Protein AF-D3AVB0-F1 (afdb_monomer_lite)

Radius of gyration: 21.09 Å; chains: 1; bounding box: 62×14×69 Å

Foldseek 3Di:
DVVVVVVVVVVVVLVVVLVVQLVVLVVLLVVLVVVCVVPVPVQSVLLSQLSVVLSVCSVVSHDPVVSVVSSVVSSVVCVVVCVVVCVVVVPPPPPPPDPDD

pLDDT: mean 83.16, std 14.26, range [51.5, 97.62]

Sequence (101 aa):
MKDMLGSFAYDWLRKGIDKMAAIYWLIGFVVLLGIEAATMALTTIWFAGGALAAFILALLGAGVEVQLAVFVIVSFALLFFTRPFALKYVNRNTVKTNSES

Structure (mmCIF, N/CA/C/O backbone):
data_AF-D3AVB0-F1
#
_entry.id   AF-D3AVB0-F1
#
loop_
_atom_site.group_PDB
_atom_site.id
_atom_site.type_symbol
_atom_site.label_atom_id
_atom_site.label_alt_id
_atom_site.label_comp_id
_atom_site.label_asym_id
_atom_site.label_entity_id
_atom_site.label_seq_id
_atom_site.pdbx_PDB_ins_code
_atom_site.Cartn_x
_atom_site.Cartn_y
_atom_site.Cartn_z
_atom_site.occupancy
_atom_site.B_iso_or_equiv
_atom_site.auth_seq_id
_atom_site.auth_comp_id
_atom_site.auth_asym_id
_atom_site.auth_atom_id
_atom_site.pdbx_PDB_model_num
ATOM 1 N N . MET A 1 1 ? 27.398 -0.685 -30.013 1.00 63.59 1 MET A N 1
ATOM 2 C CA . MET A 1 1 ? 28.137 -0.006 -28.918 1.00 63.59 1 MET A CA 1
ATOM 3 C C . MET A 1 1 ? 27.342 1.119 -28.235 1.00 63.59 1 MET A C 1
ATOM 5 O O . MET A 1 1 ? 27.312 1.129 -27.012 1.00 63.59 1 MET A O 1
ATOM 9 N N . LYS A 1 2 ? 26.705 2.063 -28.955 1.00 62.25 2 LYS A N 1
ATOM 10 C CA . LYS A 1 2 ? 25.875 3.138 -28.343 1.00 62.25 2 LYS A CA 1
ATOM 11 C C . LYS A 1 2 ? 24.584 2.621 -27.681 1.00 62.25 2 LYS A C 1
ATOM 13 O O . LYS A 1 2 ? 24.182 3.110 -26.634 1.00 62.25 2 LYS A O 1
ATOM 18 N N . ASP A 1 3 ? 23.984 1.606 -28.281 1.00 76.00 3 ASP A N 1
ATOM 19 C CA . ASP A 1 3 ? 22.874 0.787 -27.782 1.00 76.00 3 ASP A CA 1
ATOM 20 C C . ASP A 1 3 ? 23.222 0.021 -26.492 1.00 76.00 3 ASP A C 1
ATOM 22 O O . ASP A 1 3 ? 22.462 0.039 -25.526 1.00 76.00 3 ASP A O 1
ATOM 26 N N . MET A 1 4 ? 24.413 -0.580 -26.444 1.00 75.81 4 MET A N 1
ATOM 27 C CA . MET A 1 4 ? 24.897 -1.345 -25.288 1.00 75.81 4 MET A CA 1
ATOM 28 C C . MET A 1 4 ? 25.115 -0.460 -24.048 1.00 75.81 4 MET A C 1
ATOM 30 O O . MET A 1 4 ? 24.753 -0.839 -22.936 1.00 75.81 4 MET A O 1
ATOM 34 N N . LEU A 1 5 ? 25.660 0.744 -24.245 1.00 77.19 5 LEU A N 1
ATOM 35 C CA . LEU A 1 5 ? 25.851 1.734 -23.180 1.00 77.19 5 LEU A CA 1
ATOM 36 C C . LEU A 1 5 ? 24.515 2.275 -22.641 1.00 77.19 5 LEU A C 1
ATOM 38 O O . LEU A 1 5 ? 24.385 2.486 -21.437 1.00 77.19 5 LEU A O 1
ATOM 42 N N . GLY A 1 6 ? 23.518 2.454 -23.515 1.00 79.81 6 GLY A N 1
ATOM 43 C CA . GLY A 1 6 ? 22.183 2.927 -23.140 1.00 79.81 6 GLY A CA 1
ATOM 44 C C . GLY A 1 6 ? 21.394 1.915 -22.307 1.00 79.81 6 GLY A C 1
ATOM 45 O O . GLY A 1 6 ? 20.849 2.285 -21.269 1.00 79.81 6 GLY A O 1
ATOM 46 N N . SER A 1 7 ? 21.384 0.6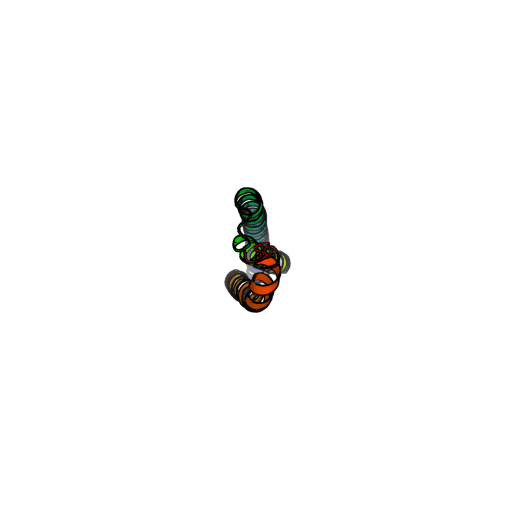39 -22.712 1.00 82.00 7 SER A N 1
ATOM 47 C CA . SER A 1 7 ? 20.711 -0.431 -21.954 1.00 82.00 7 SER A CA 1
ATOM 48 C C . SER A 1 7 ? 21.313 -0.595 -20.560 1.00 82.00 7 SER A C 1
ATOM 50 O O . SER A 1 7 ? 20.583 -0.636 -19.576 1.00 82.00 7 SER A O 1
ATOM 52 N N . PHE A 1 8 ? 22.646 -0.613 -20.456 1.00 84.81 8 PHE A N 1
ATOM 53 C CA . PHE A 1 8 ? 23.326 -0.735 -19.168 1.00 84.81 8 PHE A CA 1
ATOM 54 C C . PHE A 1 8 ? 23.007 0.440 -18.238 1.00 84.81 8 PHE A C 1
ATOM 56 O O . PHE A 1 8 ? 22.689 0.222 -17.072 1.00 84.81 8 PHE A O 1
ATOM 63 N N . ALA A 1 9 ? 23.059 1.676 -18.747 1.00 83.12 9 ALA A N 1
ATOM 64 C CA . ALA A 1 9 ? 22.728 2.865 -17.966 1.00 83.12 9 ALA A CA 1
ATOM 65 C C . ALA A 1 9 ? 21.263 2.857 -17.503 1.00 83.12 9 ALA A C 1
ATOM 67 O O . ALA A 1 9 ? 20.989 3.182 -16.348 1.00 83.12 9 ALA A O 1
ATOM 68 N N . TYR A 1 10 ? 20.335 2.449 -18.373 1.00 78.69 10 TYR A N 1
ATOM 69 C CA . TYR A 1 10 ? 18.918 2.328 -18.038 1.00 78.69 10 TYR A CA 1
ATOM 70 C C . TYR A 1 10 ? 18.682 1.275 -16.947 1.00 78.69 10 TYR A C 1
ATOM 72 O O . TYR A 1 10 ? 17.992 1.559 -15.971 1.00 78.69 10 TYR A O 1
ATOM 80 N N . ASP A 1 11 ? 19.316 0.106 -17.048 1.00 81.69 11 ASP A N 1
ATOM 81 C CA . ASP A 1 11 ? 19.213 -0.952 -16.038 1.00 81.69 11 ASP A CA 1
ATOM 82 C C . ASP A 1 11 ? 19.838 -0.544 -14.698 1.00 81.69 11 ASP A C 1
ATOM 84 O O . ASP A 1 11 ? 19.298 -0.867 -13.638 1.00 81.69 11 ASP A O 1
ATOM 88 N N . TRP A 1 12 ? 20.954 0.192 -14.723 1.00 78.56 12 TRP A N 1
ATOM 89 C CA . TRP A 1 12 ? 21.607 0.714 -13.519 1.00 78.56 12 TRP A CA 1
ATOM 90 C C . TRP A 1 12 ? 20.753 1.769 -12.813 1.00 78.56 12 TRP A C 1
ATOM 92 O O . TRP A 1 12 ? 20.570 1.707 -11.594 1.00 78.56 12 TRP A O 1
ATOM 102 N N . LEU A 1 13 ? 20.198 2.713 -13.579 1.00 81.06 13 LEU A N 1
ATOM 103 C CA . LEU A 1 13 ? 19.291 3.742 -13.070 1.00 81.06 13 LEU A CA 1
ATOM 104 C C . LEU A 1 13 ? 18.008 3.112 -12.524 1.00 81.06 13 LEU A C 1
ATOM 106 O O . LEU A 1 13 ? 17.603 3.423 -11.404 1.00 81.06 13 LEU A O 1
ATOM 110 N N . ARG A 1 14 ? 17.407 2.178 -13.269 1.00 79.38 14 ARG A N 1
ATOM 111 C CA . ARG A 1 14 ? 16.163 1.510 -12.881 1.00 79.38 14 ARG A CA 1
ATOM 112 C C . ARG A 1 14 ? 16.332 0.660 -11.624 1.00 79.38 14 ARG A C 1
ATOM 114 O O . ARG A 1 14 ? 15.610 0.883 -10.658 1.00 79.38 14 ARG A O 1
ATOM 121 N N . LYS A 1 15 ? 17.368 -0.188 -11.556 1.00 75.06 15 LYS A N 1
ATOM 122 C CA . LYS A 1 15 ? 17.689 -0.947 -10.330 1.00 75.06 15 LYS A CA 1
ATOM 123 C C . LYS A 1 15 ? 17.940 -0.048 -9.122 1.00 75.06 15 LYS A C 1
ATOM 125 O O . LYS A 1 15 ? 17.659 -0.460 -7.999 1.00 75.06 15 LYS A O 1
ATOM 130 N N . GLY A 1 16 ? 18.523 1.134 -9.323 1.00 76.00 16 GLY A N 1
ATOM 131 C CA . GLY A 1 16 ? 18.713 2.114 -8.256 1.00 76.00 16 GLY A CA 1
ATOM 132 C C . GLY A 1 16 ? 17.381 2.642 -7.722 1.00 76.00 16 GLY A C 1
ATOM 133 O O . GLY A 1 16 ? 17.163 2.636 -6.512 1.00 76.00 16 GLY A O 1
ATOM 134 N N . ILE A 1 17 ? 16.480 3.035 -8.623 1.00 77.12 17 ILE A N 1
ATOM 135 C CA . ILE A 1 17 ? 15.149 3.571 -8.299 1.00 77.12 17 ILE A CA 1
ATOM 136 C C . ILE A 1 17 ? 14.283 2.523 -7.582 1.00 77.12 17 ILE A C 1
ATOM 138 O O . ILE A 1 17 ? 13.680 2.835 -6.553 1.00 77.12 17 ILE A O 1
ATOM 142 N N . ASP A 1 18 ? 14.281 1.276 -8.058 1.00 81.81 18 ASP A N 1
ATOM 143 C CA . ASP A 1 18 ? 13.464 0.192 -7.491 1.00 81.81 18 ASP A CA 1
ATOM 144 C C . ASP A 1 18 ? 13.835 -0.100 -6.024 1.00 81.81 18 ASP A C 1
ATOM 146 O O . ASP A 1 18 ? 12.968 -0.281 -5.163 1.00 81.81 18 ASP A O 1
ATOM 150 N N . LYS A 1 19 ? 15.137 -0.065 -5.701 1.00 83.00 19 LYS A N 1
ATOM 151 C CA . LYS A 1 19 ? 15.631 -0.248 -4.325 1.00 83.00 19 LYS A CA 1
ATOM 152 C C . LYS A 1 19 ? 15.163 0.862 -3.387 1.00 83.00 19 LYS A C 1
ATOM 154 O O . LYS A 1 19 ? 14.793 0.577 -2.250 1.00 83.00 19 LYS A O 1
ATOM 159 N N . MET A 1 20 ? 15.168 2.111 -3.849 1.00 88.50 20 MET A N 1
ATOM 160 C CA . MET A 1 20 ? 14.708 3.243 -3.038 1.00 88.50 20 MET A CA 1
ATOM 161 C C . MET A 1 20 ? 13.198 3.170 -2.801 1.00 88.50 20 MET A C 1
ATOM 163 O O . MET A 1 20 ? 12.751 3.382 -1.676 1.00 88.50 20 MET A O 1
ATOM 167 N N . ALA A 1 21 ? 12.420 2.773 -3.815 1.00 89.44 21 ALA A N 1
ATOM 168 C CA . ALA A 1 21 ? 10.983 2.541 -3.674 1.00 89.44 21 ALA A CA 1
ATOM 169 C C . ALA A 1 21 ? 10.671 1.477 -2.606 1.00 89.44 21 ALA A C 1
ATOM 171 O O . ALA A 1 21 ? 9.821 1.701 -1.744 1.00 89.44 21 ALA A O 1
ATOM 172 N N . ALA A 1 22 ? 11.401 0.357 -2.600 1.00 92.38 22 ALA A N 1
ATOM 173 C CA . ALA A 1 22 ? 11.250 -0.675 -1.574 1.00 92.38 22 ALA A CA 1
ATOM 174 C C . ALA A 1 22 ? 11.558 -0.138 -0.161 1.00 92.38 22 ALA A C 1
ATOM 176 O O . ALA A 1 22 ? 10.806 -0.392 0.779 1.00 92.38 22 ALA A O 1
ATOM 177 N N . ILE A 1 23 ? 12.618 0.660 -0.001 1.00 94.69 23 ILE A N 1
ATOM 178 C CA . ILE A 1 23 ? 12.948 1.282 1.291 1.00 94.69 23 ILE A CA 1
ATOM 179 C C . ILE A 1 23 ? 11.814 2.202 1.763 1.00 94.69 23 ILE A C 1
ATOM 181 O O . ILE A 1 23 ? 11.434 2.139 2.932 1.00 94.69 23 ILE A O 1
ATOM 185 N N . TYR A 1 24 ? 11.224 3.009 0.876 1.00 95.12 24 TYR A N 1
ATOM 186 C CA . TYR A 1 24 ? 10.100 3.875 1.243 1.00 95.12 24 TY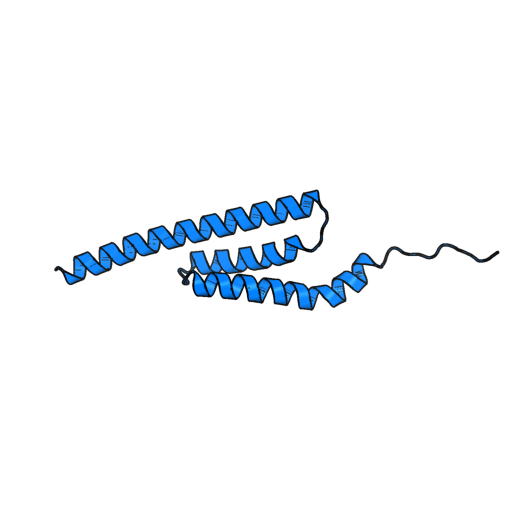R A CA 1
ATOM 187 C C . TYR A 1 24 ? 8.865 3.089 1.689 1.00 95.12 24 TYR A C 1
ATOM 189 O O . TYR A 1 24 ? 8.260 3.443 2.703 1.00 95.12 24 TYR A O 1
ATOM 197 N N . TRP A 1 25 ? 8.521 1.997 1.000 1.00 96.38 25 TRP A N 1
ATOM 198 C CA . TRP A 1 25 ? 7.420 1.128 1.426 1.00 96.38 25 TRP A CA 1
ATOM 199 C C . TRP A 1 25 ? 7.678 0.474 2.781 1.00 96.38 25 TRP A C 1
ATOM 201 O O . TRP A 1 25 ? 6.768 0.398 3.605 1.00 96.38 25 TRP A O 1
ATOM 211 N N . LEU A 1 26 ? 8.917 0.056 3.044 1.00 95.88 26 LEU A N 1
ATOM 212 C CA . LEU A 1 26 ? 9.296 -0.532 4.325 1.00 95.88 26 LEU A CA 1
ATOM 213 C C . LEU A 1 26 ? 9.234 0.492 5.470 1.00 95.88 26 LEU A C 1
ATOM 215 O O . LEU A 1 26 ? 8.719 0.178 6.542 1.00 95.88 26 LEU A O 1
ATOM 219 N N . ILE A 1 27 ? 9.702 1.723 5.241 1.00 96.81 27 ILE A N 1
ATOM 220 C CA . ILE A 1 27 ? 9.567 2.824 6.208 1.00 96.81 27 ILE A CA 1
ATOM 221 C C . ILE A 1 27 ? 8.085 3.086 6.491 1.00 96.81 27 ILE A C 1
ATOM 223 O O . ILE A 1 27 ? 7.683 3.121 7.653 1.00 96.81 27 ILE A O 1
ATOM 227 N N . GLY A 1 28 ? 7.262 3.213 5.444 1.00 95.38 28 GLY A N 1
ATOM 228 C CA . GLY A 1 28 ? 5.817 3.399 5.581 1.00 95.38 28 GLY A CA 1
ATOM 229 C C . GLY A 1 28 ? 5.158 2.274 6.381 1.00 95.38 28 GLY A C 1
ATOM 230 O O . GLY A 1 28 ? 4.380 2.545 7.292 1.00 95.38 28 GLY A O 1
ATOM 231 N N . PHE A 1 29 ? 5.523 1.020 6.110 1.00 96.69 29 PHE A N 1
ATOM 232 C CA . PHE A 1 29 ? 5.040 -0.148 6.845 1.00 96.69 29 PHE A CA 1
ATOM 233 C C . PHE A 1 29 ? 5.356 -0.070 8.346 1.00 96.69 29 PHE A C 1
ATOM 235 O O . PHE A 1 29 ? 4.454 -0.219 9.171 1.00 96.69 29 PHE A O 1
ATOM 242 N N . VAL A 1 30 ? 6.611 0.213 8.708 1.00 96.75 30 VAL A N 1
ATOM 243 C CA . VAL A 1 30 ? 7.032 0.320 10.116 1.00 96.75 30 VAL A CA 1
ATOM 244 C C . VAL A 1 30 ? 6.329 1.483 10.818 1.00 96.75 30 VAL A C 1
ATOM 246 O O . VAL A 1 30 ? 5.861 1.318 11.944 1.00 96.75 30 VAL A O 1
ATOM 249 N N . VAL A 1 31 ? 6.203 2.639 10.159 1.00 96.31 31 VAL A N 1
ATOM 250 C CA . VAL A 1 31 ? 5.490 3.803 10.712 1.00 96.31 31 VAL A CA 1
ATOM 251 C C . VAL A 1 31 ? 4.017 3.478 10.956 1.00 96.31 31 VAL A C 1
ATOM 253 O O . VAL A 1 31 ? 3.505 3.776 12.033 1.00 96.31 31 VAL A O 1
ATOM 256 N N . LEU A 1 32 ? 3.344 2.827 10.003 1.00 95.12 32 LEU A N 1
ATOM 257 C CA . LEU A 1 32 ? 1.940 2.433 10.146 1.00 95.12 32 LEU A CA 1
ATOM 258 C C . LEU A 1 32 ? 1.736 1.455 11.307 1.00 95.12 32 LEU A C 1
ATOM 260 O O . LEU A 1 32 ? 0.796 1.627 12.078 1.00 95.12 32 LEU A O 1
ATOM 264 N N . LEU A 1 33 ? 2.636 0.484 11.486 1.00 93.12 33 LEU A N 1
ATOM 265 C CA . LEU A 1 33 ? 2.600 -0.414 12.644 1.00 93.12 33 LEU A CA 1
ATOM 266 C C . LEU A 1 33 ? 2.876 0.312 13.966 1.00 93.12 33 LEU A C 1
ATOM 268 O O . LEU A 1 33 ? 2.246 0.001 14.974 1.00 93.12 33 LEU A O 1
ATOM 272 N N . GLY A 1 34 ? 3.795 1.280 13.975 1.00 93.50 34 GLY A N 1
ATOM 273 C CA . GLY A 1 34 ? 4.077 2.094 15.157 1.00 93.50 34 GLY A CA 1
ATOM 274 C C . GLY A 1 34 ? 2.876 2.940 15.582 1.00 93.50 34 GLY A C 1
ATOM 275 O O . GLY A 1 34 ? 2.535 2.973 16.764 1.00 93.50 34 GLY A O 1
ATOM 276 N N . ILE A 1 35 ? 2.199 3.574 14.619 1.00 92.56 35 ILE A N 1
ATOM 277 C CA . ILE A 1 35 ? 0.964 4.335 14.862 1.00 92.56 35 ILE A CA 1
ATOM 278 C C . ILE A 1 35 ? -0.132 3.407 15.383 1.00 92.56 35 ILE A C 1
ATOM 280 O O . ILE A 1 35 ? -0.766 3.722 16.390 1.00 92.56 35 ILE A O 1
ATOM 284 N N . GLU A 1 36 ? -0.327 2.255 14.745 1.00 91.25 36 GLU A N 1
ATOM 285 C CA . GLU A 1 36 ? -1.302 1.250 15.169 1.00 91.25 36 GLU A CA 1
ATOM 286 C C . GLU A 1 36 ? -1.062 0.817 16.619 1.00 91.25 36 GLU A C 1
ATOM 288 O O . GLU A 1 36 ? -1.985 0.829 17.428 1.00 91.25 36 GLU A O 1
ATOM 293 N N . ALA A 1 37 ? 0.185 0.497 16.974 1.00 89.50 37 ALA A N 1
ATOM 294 C CA . ALA A 1 37 ? 0.549 0.083 18.325 1.00 89.50 37 ALA A CA 1
ATOM 295 C C . ALA A 1 37 ? 0.325 1.198 19.361 1.00 89.50 37 ALA A C 1
ATOM 297 O O . ALA A 1 37 ? -0.089 0.915 20.484 1.00 89.50 37 ALA A O 1
ATOM 298 N N . ALA A 1 38 ? 0.564 2.459 18.988 1.00 91.38 38 ALA A N 1
ATOM 299 C CA . ALA A 1 38 ? 0.359 3.608 19.868 1.00 91.38 38 ALA A CA 1
ATOM 300 C C . ALA A 1 38 ? -1.124 3.969 20.063 1.00 91.38 38 ALA A C 1
ATOM 302 O O . ALA A 1 38 ? -1.500 4.492 21.110 1.00 91.38 38 ALA A O 1
ATOM 303 N N . THR A 1 39 ? -1.960 3.717 19.057 1.00 86.62 39 THR A N 1
ATOM 304 C CA . THR A 1 39 ? -3.367 4.152 19.030 1.00 86.62 39 THR A CA 1
ATOM 305 C C . THR A 1 39 ? -4.365 3.012 19.247 1.00 86.62 39 THR A C 1
ATOM 307 O O . THR A 1 39 ? -5.544 3.281 19.466 1.00 86.62 39 THR A O 1
ATOM 310 N N . MET A 1 40 ? -3.905 1.753 19.199 1.00 81.56 40 MET A N 1
ATOM 311 C CA . MET A 1 40 ? -4.731 0.534 19.172 1.00 81.56 40 MET A CA 1
ATOM 312 C C . MET A 1 40 ? -5.859 0.628 18.128 1.00 81.56 40 MET A C 1
ATOM 314 O O . MET A 1 40 ? -6.994 0.215 18.374 1.00 81.56 40 MET A O 1
ATOM 318 N N . ALA A 1 41 ? -5.565 1.252 16.984 1.00 74.31 41 ALA A N 1
ATOM 319 C CA . ALA A 1 41 ? -6.581 1.851 16.130 1.00 74.31 41 ALA A CA 1
ATOM 320 C C . ALA A 1 41 ? -7.229 0.969 15.058 1.00 74.31 41 ALA A C 1
ATOM 322 O O . ALA A 1 41 ? -7.992 1.530 14.303 1.00 74.31 41 ALA A O 1
ATOM 323 N N . LEU A 1 42 ? -7.000 -0.326 14.898 1.00 80.75 42 LEU A N 1
ATOM 324 C CA . LEU A 1 42 ? -7.500 -1.232 13.835 1.00 80.75 42 LEU A CA 1
ATOM 325 C C . LEU A 1 42 ? -7.467 -0.750 12.359 1.00 80.75 42 LEU A C 1
ATOM 327 O O . LEU A 1 42 ? -7.784 -1.524 11.464 1.00 80.75 42 LEU A O 1
ATOM 331 N N . THR A 1 43 ? -7.120 0.498 12.064 1.00 84.31 43 THR A N 1
ATOM 332 C CA . THR A 1 43 ? -7.305 1.153 10.764 1.00 84.31 43 THR A CA 1
ATOM 333 C C . THR A 1 43 ? -5.987 1.244 10.015 1.00 84.31 43 THR A C 1
ATOM 335 O O . THR A 1 43 ? -5.926 0.972 8.815 1.00 84.31 43 THR A O 1
ATOM 338 N N . THR A 1 44 ? -4.906 1.563 10.727 1.00 90.38 44 THR A N 1
ATOM 339 C CA . THR A 1 44 ? -3.561 1.670 10.159 1.00 90.38 44 THR A CA 1
ATOM 340 C C . THR A 1 44 ? -2.952 0.311 9.829 1.00 90.38 44 THR A C 1
ATOM 342 O O . THR A 1 44 ? -2.157 0.216 8.892 1.00 90.38 44 THR A O 1
ATOM 345 N N . ILE A 1 45 ? -3.412 -0.764 10.476 1.00 89.88 45 ILE A N 1
ATOM 346 C CA . ILE A 1 45 ? -3.020 -2.139 10.136 1.00 89.88 45 ILE A CA 1
ATOM 347 C C . ILE A 1 45 ? -3.424 -2.555 8.710 1.00 89.88 45 ILE A C 1
ATOM 349 O O . ILE A 1 45 ? -2.702 -3.309 8.055 1.00 89.88 45 ILE A O 1
ATOM 353 N N . TRP A 1 46 ? -4.544 -2.045 8.183 1.00 92.56 46 TRP A N 1
ATOM 354 C CA . TRP A 1 46 ? -4.991 -2.362 6.820 1.00 92.56 46 TRP A CA 1
ATOM 355 C C . TRP A 1 46 ? -4.091 -1.716 5.771 1.00 92.56 46 TRP A C 1
ATOM 357 O O . TRP A 1 46 ? -3.714 -2.360 4.792 1.00 92.56 46 TRP A O 1
ATOM 367 N N . PHE A 1 47 ? -3.674 -0.476 6.027 1.00 94.75 47 PHE A N 1
ATOM 368 C CA . PHE A 1 47 ? -2.681 0.209 5.209 1.00 94.75 47 PHE A CA 1
ATOM 369 C C . PHE A 1 47 ? -1.294 -0.426 5.347 1.00 94.75 47 PHE A C 1
ATOM 371 O O . PHE A 1 47 ? -0.569 -0.504 4.360 1.00 94.75 47 PHE A O 1
ATOM 378 N N . ALA A 1 48 ? -0.929 -0.942 6.527 1.00 95.25 48 ALA A N 1
ATOM 379 C CA . ALA A 1 48 ? 0.322 -1.679 6.702 1.00 95.25 48 ALA A CA 1
ATOM 380 C C . ALA A 1 48 ? 0.344 -2.944 5.822 1.00 95.25 48 ALA A C 1
ATOM 382 O O . ALA A 1 48 ? 1.323 -3.195 5.121 1.00 95.25 48 ALA A O 1
ATOM 383 N N . GLY A 1 49 ? -0.760 -3.696 5.765 1.00 94.75 49 GLY A N 1
ATOM 384 C CA . GLY A 1 49 ? -0.890 -4.836 4.850 1.00 94.75 49 GLY A CA 1
ATOM 385 C C . GLY A 1 49 ? -0.721 -4.446 3.375 1.00 94.75 49 GLY A C 1
ATOM 386 O O . GLY A 1 49 ? 0.019 -5.104 2.641 1.00 94.75 49 GLY A O 1
ATOM 387 N N . GLY A 1 50 ? -1.337 -3.338 2.949 1.00 96.44 50 GLY A N 1
ATOM 388 C CA . GLY A 1 50 ? -1.142 -2.790 1.603 1.00 96.44 50 GLY A CA 1
ATOM 389 C C . GLY A 1 50 ? 0.303 -2.368 1.325 1.00 96.44 50 GLY A C 1
ATOM 390 O O . GLY A 1 50 ? 0.836 -2.667 0.255 1.00 96.44 50 GLY A O 1
ATOM 391 N N . ALA A 1 51 ? 0.959 -1.707 2.284 1.00 96.94 51 ALA A N 1
ATOM 392 C CA . ALA A 1 51 ? 2.346 -1.252 2.157 1.00 96.94 51 ALA A CA 1
ATOM 393 C C . ALA A 1 51 ? 3.313 -2.433 2.021 1.00 96.94 51 ALA A C 1
ATOM 395 O O . ALA A 1 51 ? 4.244 -2.381 1.220 1.00 96.94 51 ALA A O 1
ATOM 396 N N . LEU A 1 52 ? 3.053 -3.527 2.741 1.00 97.25 52 LEU A N 1
ATOM 397 C CA . LEU A 1 52 ? 3.832 -4.756 2.635 1.00 97.25 52 LEU A CA 1
ATOM 398 C C . LEU A 1 52 ? 3.678 -5.425 1.259 1.00 97.25 52 LEU A C 1
ATOM 400 O O . LEU A 1 52 ? 4.660 -5.897 0.689 1.00 97.25 52 LEU A O 1
ATOM 404 N N . ALA A 1 53 ? 2.472 -5.436 0.686 1.00 97.19 53 ALA A N 1
ATOM 405 C CA . ALA A 1 53 ? 2.258 -5.959 -0.664 1.00 97.19 53 ALA A CA 1
ATOM 406 C C . ALA A 1 53 ? 2.990 -5.117 -1.728 1.00 97.19 53 ALA A C 1
ATOM 408 O O . ALA A 1 53 ? 3.660 -5.663 -2.608 1.00 97.19 53 ALA A O 1
ATOM 409 N N . ALA A 1 54 ? 2.916 -3.788 -1.619 1.00 96.38 54 ALA A N 1
ATOM 410 C CA . ALA A 1 54 ? 3.626 -2.875 -2.510 1.00 96.38 54 ALA A CA 1
ATOM 411 C C . ALA A 1 54 ? 5.155 -2.969 -2.358 1.00 96.38 54 ALA A C 1
ATOM 413 O O . ALA A 1 54 ? 5.871 -2.932 -3.360 1.00 96.38 54 ALA A O 1
ATOM 414 N N . PHE A 1 55 ? 5.654 -3.193 -1.137 1.00 96.19 55 PHE A N 1
ATOM 415 C CA . PHE A 1 55 ? 7.062 -3.490 -0.867 1.00 96.19 55 PHE A CA 1
ATOM 416 C C . PHE A 1 55 ? 7.544 -4.726 -1.632 1.00 96.19 55 PHE A C 1
ATOM 418 O O . PHE A 1 55 ? 8.563 -4.665 -2.318 1.00 96.19 55 PHE A O 1
ATOM 425 N N . ILE A 1 56 ? 6.796 -5.833 -1.573 1.00 95.56 56 ILE A N 1
ATOM 426 C CA . ILE A 1 56 ? 7.144 -7.064 -2.297 1.00 95.56 56 ILE A CA 1
ATOM 427 C C . ILE A 1 56 ? 7.192 -6.802 -3.808 1.00 95.56 56 ILE A C 1
ATOM 429 O O . ILE A 1 56 ? 8.121 -7.240 -4.480 1.00 95.56 56 ILE A O 1
ATOM 433 N N . LEU A 1 57 ? 6.244 -6.036 -4.349 1.00 95.00 57 LEU A N 1
ATOM 434 C CA . LEU A 1 57 ? 6.249 -5.668 -5.767 1.00 95.00 57 LEU A CA 1
ATOM 435 C C . LEU A 1 57 ? 7.427 -4.773 -6.154 1.00 95.00 57 LEU A C 1
ATOM 437 O O . LEU A 1 57 ? 7.981 -4.942 -7.241 1.00 95.00 57 LEU A O 1
ATOM 441 N N . ALA A 1 58 ? 7.844 -3.865 -5.272 1.00 92.81 58 ALA A N 1
ATOM 442 C CA . ALA A 1 58 ? 9.049 -3.071 -5.476 1.00 92.81 58 ALA A CA 1
ATOM 443 C C . ALA A 1 58 ? 10.306 -3.957 -5.528 1.00 92.81 58 ALA A C 1
ATOM 445 O O . ALA A 1 58 ? 11.157 -3.754 -6.392 1.00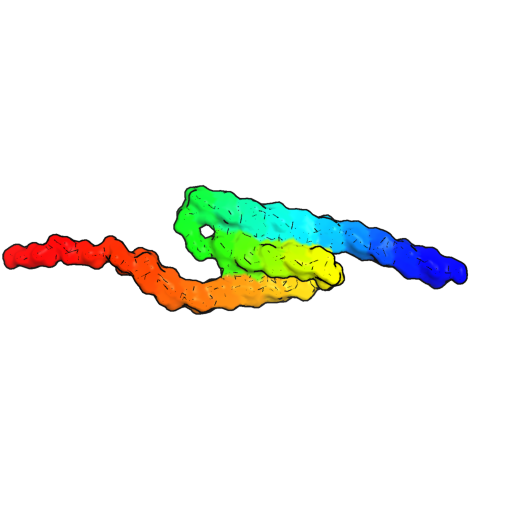 92.81 58 ALA A O 1
ATOM 446 N N . LEU A 1 59 ? 10.394 -4.997 -4.686 1.00 90.56 59 LEU A N 1
ATOM 447 C CA . LEU A 1 59 ? 11.484 -5.984 -4.751 1.00 90.56 59 LEU A CA 1
ATOM 448 C C . LEU A 1 59 ? 11.482 -6.791 -6.058 1.00 90.56 59 LEU A C 1
ATOM 450 O O . LEU A 1 59 ? 12.543 -7.190 -6.534 1.00 90.56 59 LEU A O 1
ATOM 454 N N . LEU A 1 60 ? 10.304 -7.012 -6.644 1.00 91.50 60 LEU A N 1
ATOM 455 C CA . LEU A 1 60 ? 10.140 -7.677 -7.939 1.00 91.50 60 LEU A CA 1
ATOM 456 C C . LEU A 1 60 ? 10.376 -6.740 -9.140 1.00 91.50 60 LEU A C 1
ATOM 458 O O . LEU A 1 60 ? 10.291 -7.190 -10.281 1.00 91.50 60 LEU A O 1
ATOM 462 N N . GLY A 1 61 ? 10.674 -5.454 -8.914 1.00 88.38 61 GLY A N 1
ATOM 463 C CA . GLY A 1 61 ? 10.914 -4.472 -9.979 1.00 88.38 61 GLY A CA 1
ATOM 464 C C . GLY A 1 61 ? 9.644 -4.001 -10.700 1.00 88.38 61 GLY A C 1
ATOM 465 O O . GLY A 1 61 ? 9.711 -3.515 -11.834 1.00 88.38 61 GLY A O 1
ATOM 466 N N . ALA A 1 62 ? 8.470 -4.155 -10.078 1.00 89.44 62 ALA A N 1
ATOM 467 C CA . ALA A 1 62 ? 7.223 -3.625 -10.623 1.00 89.44 62 ALA A CA 1
ATOM 468 C C . ALA A 1 62 ? 7.256 -2.089 -10.655 1.00 89.44 62 ALA A C 1
ATOM 470 O O . ALA A 1 62 ? 7.827 -1.453 -9.772 1.00 89.44 62 ALA A O 1
ATOM 471 N N . GLY A 1 63 ? 6.606 -1.476 -11.647 1.00 90.31 63 GLY A N 1
ATOM 472 C CA . GLY A 1 63 ? 6.526 -0.016 -11.740 1.00 90.31 63 GLY A CA 1
ATOM 473 C C . GLY A 1 63 ? 5.778 0.614 -10.560 1.00 90.31 63 GLY A C 1
ATOM 474 O O . GLY A 1 63 ? 4.881 -0.003 -9.986 1.00 90.31 63 GLY A O 1
ATOM 475 N N . VAL A 1 64 ? 6.109 1.867 -10.233 1.00 90.12 64 VAL A N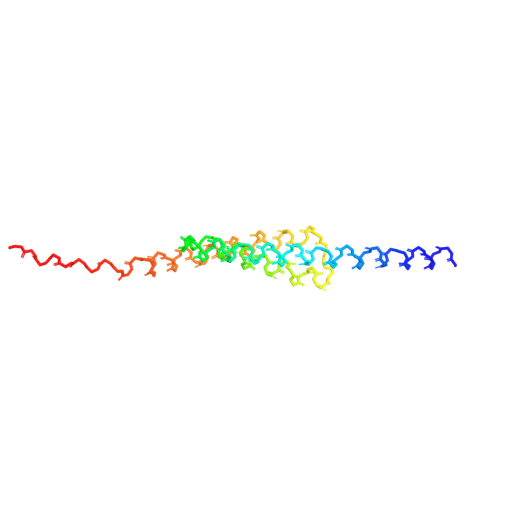 1
ATOM 476 C CA . VAL A 1 64 ? 5.491 2.620 -9.121 1.00 90.12 64 VAL A CA 1
ATOM 477 C C . VAL A 1 64 ? 3.966 2.690 -9.257 1.00 90.12 64 VAL A C 1
ATOM 479 O O . VAL A 1 64 ? 3.257 2.559 -8.266 1.00 90.12 64 VAL A O 1
ATOM 482 N N . GLU A 1 65 ? 3.448 2.803 -10.482 1.00 93.12 65 GLU A N 1
ATOM 483 C CA . GLU A 1 65 ? 2.005 2.783 -10.760 1.00 93.12 65 GLU A CA 1
ATOM 484 C C . GLU A 1 65 ? 1.339 1.485 -10.279 1.00 93.12 65 GLU A C 1
ATOM 486 O O . GLU A 1 65 ? 0.298 1.518 -9.623 1.00 93.12 65 GLU A O 1
ATOM 491 N N . VAL A 1 66 ? 1.974 0.337 -10.540 1.00 94.81 66 VAL A N 1
ATOM 492 C CA . VAL A 1 66 ? 1.487 -0.984 -10.115 1.00 94.81 66 VAL A CA 1
ATOM 493 C C . VAL A 1 66 ? 1.589 -1.128 -8.599 1.00 94.81 66 VAL A C 1
ATOM 495 O O . VAL A 1 66 ? 0.656 -1.621 -7.968 1.00 94.81 66 VAL A O 1
ATOM 498 N N . GLN A 1 67 ? 2.690 -0.664 -8.002 1.00 94.75 67 GLN A N 1
ATOM 499 C CA . GLN A 1 67 ? 2.873 -0.676 -6.548 1.00 94.75 67 GLN A CA 1
ATOM 500 C C . GLN A 1 67 ? 1.763 0.121 -5.842 1.00 94.75 67 GLN A C 1
ATOM 502 O O . GLN A 1 67 ? 1.150 -0.384 -4.901 1.00 94.75 67 GLN A O 1
ATOM 507 N N . LEU A 1 68 ? 1.458 1.331 -6.325 1.00 96.25 68 LEU A N 1
ATOM 508 C CA . LEU A 1 68 ? 0.398 2.187 -5.784 1.00 96.25 68 LEU A CA 1
ATOM 509 C C . LEU A 1 68 ? -0.993 1.575 -5.977 1.00 96.25 68 LEU A C 1
ATOM 511 O O . LEU A 1 68 ? -1.790 1.559 -5.039 1.00 96.25 68 LEU A O 1
ATOM 515 N N . ALA A 1 69 ? -1.281 1.034 -7.163 1.00 97.56 69 ALA A N 1
ATOM 516 C CA . ALA A 1 69 ? -2.552 0.365 -7.421 1.00 97.56 69 ALA A CA 1
ATOM 517 C C . ALA A 1 69 ? -2.763 -0.815 -6.460 1.00 97.56 69 ALA A C 1
ATOM 519 O O . ALA A 1 69 ? -3.827 -0.940 -5.853 1.00 97.56 69 ALA A O 1
ATOM 520 N N . VAL A 1 70 ? -1.737 -1.645 -6.261 1.00 97.50 70 VAL A N 1
ATOM 521 C CA . VAL A 1 70 ? -1.817 -2.797 -5.355 1.00 97.50 70 VAL A CA 1
ATOM 522 C C . VAL A 1 70 ? -1.914 -2.365 -3.897 1.00 97.50 70 VAL A C 1
ATOM 524 O O . VAL A 1 70 ? -2.729 -2.933 -3.173 1.00 97.50 70 VAL A O 1
ATOM 527 N N . PHE A 1 71 ? -1.177 -1.338 -3.470 1.00 97.62 71 PHE A N 1
ATOM 528 C CA . PHE A 1 71 ? -1.328 -0.755 -2.134 1.00 97.62 71 PHE A CA 1
ATOM 529 C C . PHE A 1 71 ? -2.790 -0.392 -1.845 1.00 97.62 71 PHE A C 1
ATOM 531 O O . PHE A 1 71 ? -3.345 -0.797 -0.820 1.00 97.62 71 PHE A O 1
ATOM 538 N N . VAL A 1 72 ? -3.425 0.332 -2.771 1.00 96.62 72 VAL A N 1
ATOM 539 C CA . VAL A 1 72 ? -4.819 0.771 -2.652 1.00 96.62 72 VAL A CA 1
ATOM 540 C C . VAL A 1 72 ? -5.764 -0.431 -2.632 1.00 96.62 72 VAL A C 1
ATOM 542 O O . VAL A 1 72 ? -6.561 -0.567 -1.703 1.00 96.62 72 VAL A O 1
ATOM 545 N N . ILE A 1 73 ? -5.649 -1.334 -3.611 1.00 96.88 73 ILE A N 1
ATOM 546 C CA . ILE A 1 73 ? -6.523 -2.508 -3.741 1.00 96.88 73 ILE A CA 1
ATOM 547 C C . ILE A 1 73 ? -6.432 -3.399 -2.500 1.00 96.88 73 ILE A C 1
ATOM 549 O O . ILE A 1 73 ? -7.463 -3.778 -1.948 1.00 96.88 73 ILE A O 1
ATOM 553 N N . VAL A 1 74 ? -5.222 -3.712 -2.032 1.00 96.31 74 VAL A N 1
ATOM 554 C CA . VAL A 1 74 ? -5.012 -4.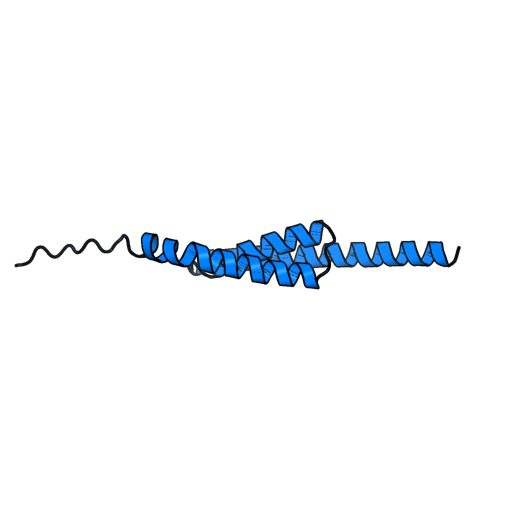580 -0.865 1.00 96.31 74 VAL A CA 1
ATOM 555 C C . VAL A 1 74 ? -5.526 -3.915 0.408 1.00 96.31 74 VAL A C 1
ATOM 557 O O . VAL A 1 74 ? -6.204 -4.575 1.193 1.00 96.31 74 VAL A O 1
ATOM 560 N N . SER A 1 75 ? -5.285 -2.614 0.592 1.00 95.19 75 SER A N 1
ATOM 561 C CA . SER A 1 75 ? -5.792 -1.881 1.760 1.00 95.19 75 SER A CA 1
ATOM 562 C C . SER A 1 75 ? -7.322 -1.892 1.808 1.00 95.19 75 SER A C 1
ATOM 564 O O . SER A 1 75 ? -7.905 -2.217 2.843 1.00 95.19 75 SER A O 1
ATOM 566 N N . PHE A 1 76 ? -7.988 -1.603 0.682 1.00 93.62 76 PHE A N 1
ATOM 567 C CA . PHE A 1 76 ? -9.452 -1.624 0.600 1.00 93.62 76 PHE A CA 1
ATOM 568 C C . PHE A 1 76 ? -10.039 -3.032 0.700 1.00 93.62 76 PHE A C 1
ATOM 570 O O . PHE A 1 76 ? -11.083 -3.212 1.326 1.00 93.62 76 PHE A O 1
ATOM 577 N N . ALA A 1 77 ? -9.371 -4.037 0.134 1.00 93.31 77 ALA A N 1
ATOM 578 C CA . ALA A 1 77 ? -9.774 -5.428 0.292 1.00 93.31 77 ALA A CA 1
ATOM 579 C C . ALA A 1 77 ? -9.717 -5.837 1.770 1.00 93.31 77 ALA A C 1
ATOM 581 O O . ALA A 1 77 ? -10.709 -6.333 2.305 1.00 93.31 77 ALA A O 1
ATOM 582 N N . LEU A 1 78 ? -8.602 -5.559 2.456 1.00 90.44 78 LEU A N 1
ATOM 583 C CA . LEU A 1 78 ? -8.457 -5.822 3.888 1.00 90.44 78 LEU A CA 1
ATOM 584 C C . LEU A 1 78 ? -9.542 -5.107 4.692 1.00 90.44 78 LEU A C 1
ATOM 586 O O . LEU A 1 78 ? -10.201 -5.753 5.500 1.00 90.44 78 LEU A O 1
ATOM 590 N N . LEU A 1 79 ? -9.798 -3.827 4.420 1.00 88.31 79 LEU A N 1
ATOM 591 C CA . LEU A 1 79 ? -10.901 -3.046 4.995 1.00 88.31 79 LEU A CA 1
ATOM 592 C C . LEU A 1 79 ? -12.269 -3.721 4.811 1.00 88.31 79 LEU A C 1
ATOM 594 O O . LEU A 1 79 ? -13.028 -3.882 5.768 1.00 88.31 79 LEU A O 1
ATOM 598 N N . PHE A 1 80 ? -12.598 -4.129 3.586 1.00 86.75 80 PHE A N 1
ATOM 599 C CA . PHE A 1 80 ? -13.900 -4.710 3.264 1.00 86.75 80 PHE A CA 1
ATOM 600 C C . PHE A 1 80 ? -14.106 -6.065 3.949 1.00 86.75 80 PHE A C 1
ATOM 602 O O . PHE A 1 80 ? -15.168 -6.313 4.523 1.00 86.75 80 PHE A O 1
ATOM 609 N N . PHE A 1 81 ? -13.078 -6.919 3.949 1.00 83.19 81 PHE A N 1
ATOM 610 C CA . PHE A 1 81 ? -13.134 -8.237 4.586 1.00 83.19 81 PHE A CA 1
ATOM 611 C C . PHE A 1 81 ? -13.076 -8.172 6.111 1.00 83.19 81 PHE A C 1
ATOM 613 O O . PHE A 1 81 ? -13.707 -8.984 6.790 1.00 83.19 81 PHE A O 1
ATOM 620 N N . THR A 1 82 ? -12.358 -7.204 6.674 1.00 78.50 82 THR A N 1
ATOM 621 C CA . THR A 1 82 ? -12.283 -7.037 8.128 1.00 78.50 82 THR A CA 1
ATOM 622 C C . THR A 1 82 ? -13.482 -6.292 8.692 1.00 78.50 82 THR A C 1
ATOM 624 O O . THR A 1 82 ? -13.803 -6.537 9.846 1.00 78.50 82 THR A O 1
ATOM 627 N N . ARG A 1 83 ? -14.229 -5.482 7.926 1.00 68.62 83 ARG A N 1
ATOM 628 C CA . ARG A 1 83 ? -15.468 -4.829 8.401 1.00 68.62 83 ARG A CA 1
ATOM 629 C C . ARG A 1 83 ? -16.472 -5.787 9.080 1.00 68.62 83 ARG A C 1
ATOM 631 O O . ARG A 1 83 ? -16.880 -5.486 10.202 1.00 68.62 83 ARG A O 1
ATOM 638 N N . PRO A 1 84 ? -16.865 -6.943 8.503 1.00 64.88 84 PRO A N 1
ATOM 639 C CA . PRO A 1 84 ? -17.737 -7.901 9.195 1.00 64.88 84 PRO A CA 1
ATOM 640 C C . PRO A 1 84 ? -17.066 -8.578 10.404 1.00 64.88 84 PRO A C 1
ATOM 642 O O . PRO A 1 84 ? -17.755 -9.017 11.325 1.00 64.88 84 PRO A O 1
ATOM 645 N N . PHE A 1 85 ? -15.734 -8.663 10.418 1.00 61.34 85 PHE A N 1
ATOM 646 C CA . PHE A 1 85 ? -14.958 -9.323 11.471 1.00 61.34 85 PHE A CA 1
ATOM 647 C C . PHE A 1 85 ? -14.710 -8.409 12.679 1.00 61.34 85 PHE A C 1
ATOM 649 O O . PHE A 1 85 ? -14.927 -8.819 13.817 1.00 61.34 85 PHE A O 1
ATOM 656 N N . ALA A 1 86 ? -14.340 -7.152 12.432 1.00 60.31 86 ALA A N 1
ATOM 657 C CA . ALA A 1 86 ? -14.157 -6.099 13.418 1.00 60.31 86 ALA A CA 1
ATOM 658 C C . ALA A 1 86 ? -15.451 -5.875 14.203 1.00 60.31 86 ALA A C 1
ATOM 660 O O . ALA A 1 86 ? -15.426 -5.876 15.426 1.00 60.31 86 ALA A O 1
ATOM 661 N N . LEU A 1 87 ? -16.603 -5.814 13.527 1.00 59.81 87 LEU A N 1
ATOM 662 C CA . LEU A 1 87 ? -17.901 -5.684 14.200 1.00 59.81 87 LEU A CA 1
ATOM 663 C C . LEU A 1 87 ? -18.226 -6.878 15.117 1.00 59.81 87 LEU A C 1
ATOM 665 O O . LEU A 1 87 ? -18.868 -6.693 16.149 1.00 59.81 87 LEU A O 1
ATOM 669 N N . LYS A 1 88 ? -17.768 -8.093 14.778 1.00 58.88 88 LYS A N 1
ATOM 670 C CA . LYS A 1 88 ? -17.965 -9.296 15.608 1.00 58.88 88 LYS A CA 1
ATOM 671 C C . LYS A 1 88 ? -16.972 -9.416 16.768 1.00 58.88 88 LYS A C 1
ATOM 673 O O . LYS A 1 88 ? -17.348 -9.948 17.809 1.00 58.88 88 LYS A O 1
ATOM 678 N N . TYR A 1 89 ? -15.729 -8.964 16.603 1.00 59.66 89 TYR A N 1
ATOM 679 C CA . TYR A 1 89 ? -14.676 -9.100 17.620 1.00 59.66 89 TYR A CA 1
ATOM 680 C C . TYR A 1 89 ? -14.556 -7.885 18.547 1.00 59.66 89 TYR A C 1
ATOM 682 O O . TYR A 1 89 ? -14.358 -8.066 19.745 1.00 59.66 89 TYR A O 1
ATOM 690 N N . VAL A 1 90 ? -14.750 -6.664 18.040 1.00 59.59 90 VAL A N 1
ATOM 691 C CA . VAL A 1 90 ? -14.714 -5.430 18.849 1.00 59.59 90 VAL A CA 1
ATOM 692 C C . VAL A 1 90 ? -15.933 -5.338 19.779 1.00 59.59 90 VAL A C 1
ATOM 694 O O . VAL A 1 90 ? -15.831 -4.783 20.866 1.00 59.59 90 VAL A O 1
ATOM 697 N N . ASN A 1 91 ? -17.072 -5.944 19.416 1.00 54.78 91 ASN A N 1
ATOM 698 C CA . ASN A 1 91 ? -18.317 -5.839 20.188 1.00 54.78 91 ASN A CA 1
ATOM 699 C C . ASN A 1 91 ? -18.596 -7.020 21.146 1.00 54.78 91 ASN A C 1
ATOM 701 O O . ASN A 1 91 ? -19.704 -7.152 21.661 1.00 54.78 91 ASN A O 1
ATOM 705 N N . ARG A 1 92 ? -17.625 -7.913 21.395 1.00 52.22 92 ARG A N 1
ATOM 706 C CA . ARG A 1 92 ? -17.859 -9.132 22.200 1.00 52.22 92 ARG A CA 1
ATOM 707 C C . ARG A 1 92 ? -17.691 -8.947 23.719 1.00 52.22 92 ARG A C 1
ATOM 709 O O . ARG A 1 92 ? -17.937 -9.888 24.462 1.00 52.22 92 ARG A O 1
ATOM 716 N N . ASN A 1 93 ? -17.353 -7.739 24.181 1.00 51.50 93 ASN A N 1
ATOM 717 C CA . ASN A 1 93 ? -17.169 -7.409 25.604 1.00 51.50 93 ASN A CA 1
ATOM 718 C C . ASN A 1 93 ? -18.265 -6.497 26.181 1.00 51.50 93 ASN A C 1
ATOM 720 O O . ASN A 1 93 ? -18.018 -5.758 27.127 1.00 51.50 93 ASN A O 1
ATOM 724 N N . THR A 1 94 ? -19.490 -6.544 25.653 1.00 52.41 94 THR A N 1
ATOM 725 C CA . THR A 1 94 ? -20.651 -5.991 26.370 1.00 52.41 94 THR A CA 1
ATOM 726 C C . THR A 1 94 ? -21.501 -7.132 26.917 1.00 52.41 94 THR A C 1
ATOM 728 O O . THR A 1 94 ? -22.625 -7.384 26.489 1.00 52.41 94 THR A O 1
ATOM 731 N N . VAL A 1 95 ? -20.950 -7.853 27.901 1.00 55.69 95 VAL A N 1
ATOM 732 C CA . VAL A 1 95 ? -21.795 -8.627 28.816 1.00 55.69 95 VAL A CA 1
ATOM 733 C C . VAL A 1 95 ? -22.637 -7.598 29.566 1.00 55.69 95 VAL A C 1
ATOM 735 O O . VAL A 1 95 ? -22.145 -6.902 30.451 1.00 55.69 95 VAL A O 1
ATOM 738 N N . LYS A 1 96 ? -23.900 -7.441 29.160 1.00 58.50 96 LYS A N 1
ATOM 739 C CA . 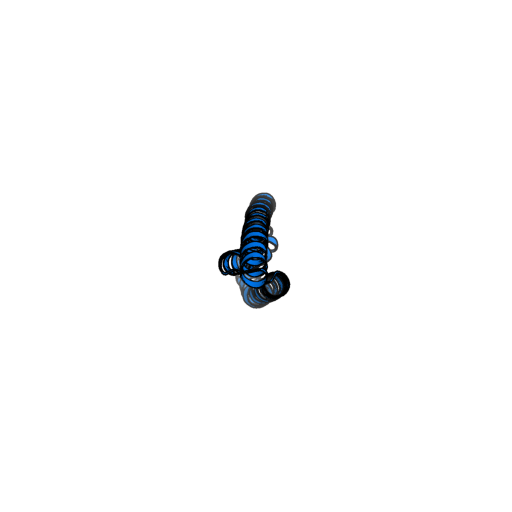LYS A 1 96 ? -24.895 -6.697 29.932 1.00 58.50 96 LYS A CA 1
ATOM 740 C C . LYS A 1 96 ? -25.040 -7.412 31.275 1.00 58.50 96 LYS A C 1
ATOM 742 O O . LYS A 1 96 ? -25.727 -8.420 31.360 1.00 58.50 96 LYS A O 1
ATOM 747 N N . THR A 1 97 ? -24.368 -6.902 32.306 1.00 61.16 97 THR A N 1
ATOM 748 C CA . THR A 1 97 ? -24.443 -7.441 33.673 1.00 61.16 97 THR A CA 1
ATOM 749 C C . THR A 1 97 ? -25.639 -6.902 34.461 1.00 61.16 97 THR A C 1
ATOM 751 O O . THR A 1 97 ? -25.686 -7.054 35.676 1.00 61.16 97 THR A O 1
ATOM 754 N N . ASN A 1 98 ? -26.613 -6.270 33.799 1.00 58.22 98 ASN A N 1
ATOM 755 C CA . ASN A 1 98 ? -27.825 -5.840 34.481 1.00 58.22 98 ASN A CA 1
ATOM 756 C C . ASN A 1 98 ? -28.786 -7.032 34.592 1.00 58.22 98 ASN A C 1
ATOM 758 O O . ASN A 1 98 ? -29.580 -7.280 33.686 1.00 58.22 98 ASN A O 1
ATOM 762 N N . SER A 1 99 ? -28.663 -7.795 35.681 1.00 52.03 99 SER A N 1
ATOM 763 C CA . SER A 1 99 ? -29.801 -8.509 36.257 1.00 52.03 99 SER A CA 1
ATOM 764 C C . SER A 1 99 ? -30.798 -7.442 36.697 1.00 52.03 99 SER A C 1
ATOM 766 O O . SER A 1 99 ? -30.495 -6.666 37.602 1.00 52.03 99 SER A O 1
ATOM 768 N N . GLU A 1 100 ? -31.916 -7.347 35.984 1.00 55.84 100 GLU A N 1
ATOM 769 C CA . GLU A 1 100 ? -32.989 -6.416 36.309 1.00 55.84 100 GLU A CA 1
ATOM 770 C C . GLU A 1 100 ? -33.474 -6.612 37.752 1.00 55.84 100 GLU A C 1
ATOM 772 O O . GLU A 1 100 ? -33.482 -7.729 38.276 1.00 55.84 100 GLU A O 1
ATOM 777 N N . SER A 1 101 ? -33.787 -5.468 38.360 1.00 55.59 101 SER A N 1
ATOM 778 C CA . SER A 1 101 ? -34.284 -5.245 39.716 1.00 55.59 101 SER A CA 1
ATOM 779 C C . SER A 1 101 ? -35.587 -5.967 40.043 1.00 55.59 101 SER A C 1
ATOM 781 O O . SER A 1 101 ? -36.397 -6.186 39.116 1.00 55.59 101 SER A O 1
#

Secondary structure (DSSP, 8-state):
-HHHHHHHHHHHHHHHHHHHHHHHHHHHHHHHHHHHHHHT-SSHHHHHHHHHHHHHHHHTT--HHHHHHHHHHHHHHHHHHHHHHHHHHHTTT--------

Organism: NCBI:txid566550